Protein AF-A0AAW4BNS8-F1 (afdb_monomer)

Foldseek 3Di:
DCVVVVVVVVVVVVPPPPPPPPPPPDPVNVVVLLVQLVVCVVVVDQLVVSCVVSVHDSVVSVVSCVVVVVCVSPPPDPDDPVVVVVVVVCVVVVVVVD

Sequence (98 aa):
KYLIFEYWLSKQLRIRKTPEINSEHSADSTHNLEQECLVLLKQGLSISAISKRTGKSRTYVKSVAYAFGMEDLFDPTKLKSSVRERVIALAWRGFHRS

Secondary structure (DSSP, 8-state):
--HHHHHHHHHHTTS-----------HHHHHHHHHHHHHHHHTT--HHHHHHHH---HHHHHHHHHHTT-GGGG--PPPPHHHHHHHHHHHHTTTT--

Solvent-accessible surface area (backbone atoms only — not comparable to full-atom values): 6118 Å² total; per-residue (Å²): 146,52,69,69,58,54,54,54,51,61,62,55,68,74,66,70,67,72,74,80,76,81,74,84,65,55,72,68,61,55,54,53,52,52,54,50,50,50,55,44,49,75,72,68,53,50,54,70,57,48,19,69,72,73,73,46,53,50,66,55,54,48,49,52,34,52,77,70,71,49,53,77,82,66,56,83,72,80,78,52,66,72,58,53,52,52,51,51,55,41,48,76,73,43,72,78,77,113

Organism: Vibrio anguillarum (NCBI:txid55601)

Mean predicted aligned error: 13.18 Å

Radius of gyration: 22.2 Å; Cα contacts (8 Å, |Δi|>4): 36; chains: 1; bounding box: 56×23×50 Å

pLDDT: mean 84.25, std 14.92, range [48.19, 97.0]

Structure (mmCIF, N/CA/C/O backbone):
data_AF-A0AAW4BNS8-F1
#
_entry.id   AF-A0AAW4BNS8-F1
#
loop_
_atom_site.group_PDB
_atom_site.id
_atom_site.type_symbol
_atom_site.label_atom_id
_atom_site.label_alt_id
_atom_site.label_comp_id
_atom_site.label_asym_id
_atom_site.label_entity_id
_atom_site.label_seq_id
_atom_site.pdbx_PDB_ins_code
_atom_site.Cartn_x
_atom_site.Cartn_y
_atom_site.Cartn_z
_atom_site.occupancy
_atom_site.B_iso_or_equiv
_atom_site.auth_seq_id
_atom_site.auth_comp_id
_atom_site.auth_asym_id
_atom_site.auth_atom_id
_atom_site.pdbx_PDB_model_num
ATOM 1 N N . LYS A 1 1 ? 39.431 4.524 21.176 1.00 59.56 1 LYS A N 1
ATOM 2 C CA . LYS A 1 1 ? 39.197 5.619 20.197 1.00 59.56 1 LYS A CA 1
ATOM 3 C C . LYS A 1 1 ? 37.699 5.732 19.849 1.00 59.56 1 LYS A C 1
ATOM 5 O O . LYS A 1 1 ? 37.361 5.816 18.684 1.00 59.56 1 LYS A O 1
ATOM 10 N N . TYR A 1 2 ? 36.808 5.738 20.851 1.00 75.00 2 TYR A N 1
ATOM 11 C CA . TYR A 1 2 ? 35.346 5.863 20.662 1.00 75.00 2 TYR A CA 1
ATOM 12 C C . TYR A 1 2 ? 34.690 6.774 21.711 1.00 75.00 2 TYR A C 1
ATOM 14 O O . TYR A 1 2 ? 33.473 6.886 21.766 1.00 75.00 2 TYR A O 1
ATOM 22 N N . LEU A 1 3 ? 35.501 7.478 22.512 1.00 80.25 3 LEU A N 1
ATOM 23 C CA . LEU A 1 3 ? 35.041 8.270 23.655 1.00 80.25 3 LEU A CA 1
ATOM 24 C C . LEU A 1 3 ? 34.029 9.352 23.246 1.00 80.25 3 LEU A C 1
ATOM 26 O O . LEU A 1 3 ? 33.055 9.598 23.942 1.00 80.25 3 LEU A O 1
ATOM 30 N N . ILE A 1 4 ? 34.238 9.964 22.077 1.00 81.12 4 ILE A N 1
ATOM 31 C CA . ILE A 1 4 ? 33.355 11.001 21.531 1.00 81.12 4 ILE A CA 1
ATOM 32 C C . ILE A 1 4 ? 32.016 10.402 21.079 1.00 81.12 4 ILE A C 1
ATOM 34 O O . ILE A 1 4 ? 30.971 11.015 21.279 1.00 81.12 4 ILE A O 1
ATOM 38 N N . PHE A 1 5 ? 32.037 9.198 20.502 1.00 81.44 5 PHE A N 1
ATOM 39 C CA . PHE A 1 5 ? 30.832 8.523 20.025 1.00 81.44 5 PHE A CA 1
ATOM 40 C C . PHE A 1 5 ? 29.968 8.031 21.192 1.00 81.44 5 PHE A C 1
ATOM 42 O O . PHE A 1 5 ? 28.762 8.270 21.211 1.00 81.44 5 PHE A O 1
ATOM 49 N N . GLU A 1 6 ? 30.587 7.441 22.216 1.00 79.88 6 GLU A N 1
ATOM 50 C CA . GLU A 1 6 ? 29.879 7.047 23.438 1.00 79.88 6 GLU A CA 1
ATOM 51 C C . GLU A 1 6 ? 29.347 8.258 24.213 1.00 79.88 6 GLU A C 1
ATOM 53 O O . GLU A 1 6 ? 28.199 8.252 24.661 1.00 79.88 6 GLU A O 1
ATOM 58 N N . TYR A 1 7 ? 30.125 9.342 24.298 1.00 83.94 7 TYR A N 1
ATOM 59 C CA . TYR A 1 7 ? 29.661 10.602 24.881 1.00 83.94 7 TYR A CA 1
ATOM 60 C C . TYR A 1 7 ? 28.438 11.155 24.137 1.00 83.94 7 TYR A C 1
ATOM 62 O O . TYR A 1 7 ? 27.464 11.567 24.771 1.00 83.94 7 TYR A O 1
ATOM 70 N N . TRP A 1 8 ? 28.443 11.115 22.804 1.00 82.81 8 TRP A N 1
ATOM 71 C CA . TRP A 1 8 ? 27.305 11.545 21.993 1.00 82.81 8 TRP A CA 1
ATOM 72 C C . TRP A 1 8 ? 26.055 10.677 22.230 1.00 82.81 8 TRP A C 1
ATOM 74 O O . TRP A 1 8 ? 24.970 11.220 22.455 1.00 82.81 8 TRP A O 1
ATOM 84 N N . LEU A 1 9 ? 26.201 9.347 22.288 1.00 79.69 9 LEU A N 1
ATOM 85 C CA . LEU A 1 9 ? 25.099 8.425 22.606 1.00 79.69 9 LEU A CA 1
ATOM 86 C C . LEU A 1 9 ? 24.537 8.644 24.019 1.00 79.69 9 LEU A C 1
ATOM 88 O O . LEU A 1 9 ? 23.318 8.635 24.211 1.00 79.69 9 LEU A O 1
ATOM 92 N N . SER A 1 10 ? 25.398 8.910 25.003 1.00 81.12 10 SER A N 1
ATOM 93 C CA . SER A 1 10 ? 24.966 9.166 26.385 1.00 81.12 10 SER A CA 1
ATOM 94 C C . SER A 1 10 ? 24.070 10.407 26.519 1.00 81.12 10 SER A C 1
ATOM 96 O O . SER A 1 10 ? 23.184 10.443 27.376 1.00 81.12 10 SER A O 1
ATOM 98 N N . LYS A 1 11 ? 24.230 11.405 25.635 1.00 75.50 11 LYS A N 1
ATOM 99 C CA . LYS A 1 11 ? 23.354 12.588 25.590 1.00 75.50 11 LYS A CA 1
ATOM 100 C C . LYS A 1 11 ? 21.975 12.287 24.998 1.00 75.50 11 LYS A C 1
ATOM 102 O O . LYS A 1 11 ? 20.999 12.902 25.415 1.00 75.50 11 LYS A O 1
ATOM 107 N N . GLN A 1 12 ? 21.880 11.333 24.073 1.00 66.00 12 GLN A N 1
ATOM 108 C CA . GLN A 1 12 ? 20.619 10.921 23.439 1.00 66.00 12 GLN A CA 1
ATOM 109 C C . GLN A 1 12 ? 19.730 10.097 24.385 1.00 66.00 12 GLN A C 1
ATOM 111 O O . GLN A 1 12 ? 18.506 10.238 24.370 1.00 66.00 12 GLN A O 1
ATOM 116 N N . LEU A 1 13 ? 20.328 9.276 25.256 1.00 59.31 13 LEU A N 1
ATOM 117 C CA . LEU A 1 13 ? 19.599 8.414 26.200 1.00 59.31 13 LEU A CA 1
ATOM 118 C C . LEU A 1 13 ? 18.743 9.184 27.221 1.00 59.31 13 LEU A C 1
ATOM 120 O O . LEU A 1 13 ? 17.762 8.637 27.715 1.00 59.31 13 LEU A O 1
ATOM 124 N N . ARG A 1 14 ? 19.043 10.462 27.491 1.00 58.47 14 ARG A N 1
ATOM 125 C CA . ARG A 1 14 ? 18.242 11.307 28.399 1.00 58.47 14 ARG A CA 1
ATOM 126 C C . ARG A 1 14 ? 17.005 11.938 27.749 1.00 58.47 14 ARG A C 1
ATOM 128 O O . ARG A 1 14 ? 16.182 12.502 28.461 1.00 58.47 14 ARG A O 1
ATOM 135 N N . ILE A 1 15 ? 16.860 11.850 26.424 1.00 58.69 15 ILE A N 1
ATOM 136 C CA . ILE A 1 15 ? 15.770 12.509 25.679 1.00 58.69 15 ILE A CA 1
ATOM 137 C C . ILE A 1 15 ? 14.552 11.585 25.519 1.00 58.69 15 ILE A C 1
ATOM 139 O O . ILE A 1 15 ? 13.461 12.043 25.190 1.00 58.69 15 ILE A O 1
ATOM 143 N N . ARG A 1 16 ? 14.672 10.291 25.843 1.00 54.62 16 ARG A N 1
ATOM 144 C CA . ARG A 1 16 ? 13.521 9.380 25.877 1.00 54.62 16 ARG A CA 1
ATOM 145 C C . ARG A 1 16 ? 12.726 9.546 27.174 1.00 54.62 16 ARG A C 1
ATOM 147 O O . ARG A 1 16 ? 12.588 8.603 27.944 1.00 54.62 16 ARG A O 1
ATOM 154 N N . LYS A 1 17 ? 12.128 10.722 27.385 1.00 58.91 17 LYS A N 1
ATOM 155 C CA . LYS A 1 17 ? 10.772 10.706 27.937 1.00 58.91 17 LYS A CA 1
ATOM 156 C C . LYS A 1 17 ? 9.930 10.084 26.833 1.00 58.91 17 LYS A C 1
ATOM 158 O O . LYS A 1 17 ? 9.708 10.712 25.800 1.00 58.91 17 LYS A O 1
ATOM 163 N N . THR A 1 18 ? 9.562 8.817 26.995 1.00 60.19 18 THR A N 1
ATOM 164 C CA . THR A 1 18 ? 8.434 8.261 26.251 1.00 60.19 18 THR A CA 1
ATOM 165 C C . THR A 1 18 ? 7.305 9.275 26.379 1.00 60.19 18 THR A C 1
ATOM 167 O O . THR A 1 18 ? 6.980 9.628 27.515 1.00 60.19 18 THR A O 1
ATOM 170 N N . PRO A 1 19 ? 6.758 9.814 25.275 1.00 58.25 19 PRO A N 1
ATOM 171 C CA . PRO A 1 19 ? 5.507 10.532 25.396 1.00 58.25 19 PRO A CA 1
ATOM 172 C C . PRO A 1 19 ? 4.549 9.555 26.068 1.00 58.25 19 PRO A C 1
ATOM 174 O O . PRO A 1 19 ? 4.423 8.413 25.621 1.00 58.25 19 PRO A O 1
ATOM 177 N N . GLU A 1 20 ? 3.969 9.964 27.192 1.00 56.72 20 GLU A N 1
ATOM 178 C CA . GLU A 1 20 ? 2.817 9.273 27.744 1.00 56.72 20 GLU A CA 1
ATOM 179 C C . GLU A 1 20 ? 1.782 9.292 26.625 1.00 56.72 20 GLU A C 1
ATOM 181 O O . GLU A 1 20 ? 1.221 10.330 26.270 1.00 56.72 20 GLU A O 1
ATOM 186 N N . ILE A 1 21 ? 1.640 8.151 25.953 1.00 56.53 21 ILE A N 1
ATOM 187 C CA . ILE A 1 21 ? 0.539 7.931 25.039 1.00 56.53 21 ILE A CA 1
ATOM 188 C C . ILE A 1 21 ? -0.652 7.859 25.978 1.00 56.53 21 ILE A C 1
ATOM 190 O O . ILE A 1 21 ? -0.920 6.808 26.557 1.00 56.53 21 ILE A O 1
ATOM 194 N N . ASN A 1 22 ? -1.317 8.995 26.177 1.00 52.94 22 ASN A N 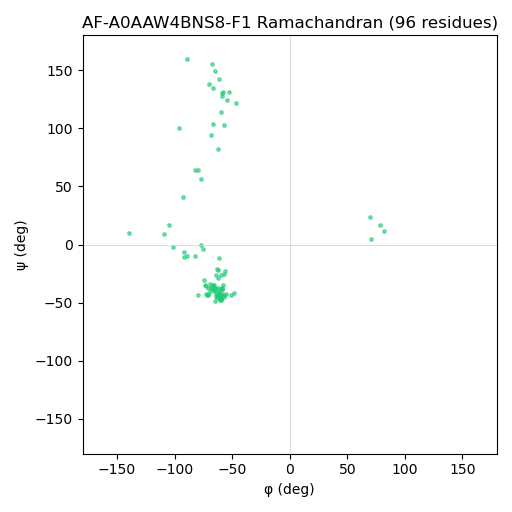1
ATOM 195 C CA . ASN A 1 22 ? -2.644 9.043 26.764 1.00 52.94 22 ASN A CA 1
ATOM 196 C C . ASN A 1 22 ? -3.559 8.271 25.813 1.00 52.94 22 ASN A C 1
ATOM 198 O O . ASN A 1 22 ? -4.193 8.832 24.924 1.00 52.94 22 ASN A O 1
ATOM 202 N N . SER A 1 23 ? -3.552 6.948 25.943 1.00 51.62 23 SER A N 1
ATOM 203 C CA . SER A 1 23 ? -4.476 6.053 25.270 1.00 51.62 23 SER A CA 1
ATOM 204 C C . SER A 1 23 ? -5.762 6.031 26.082 1.00 51.62 23 SER A C 1
ATOM 206 O O . SER A 1 23 ? -6.175 4.995 26.595 1.00 51.62 23 SER A O 1
ATOM 208 N N . GLU A 1 24 ? -6.424 7.181 26.155 1.00 48.19 24 GLU A N 1
ATOM 209 C CA . GLU A 1 24 ? -7.867 7.237 26.373 1.00 48.19 24 GLU A CA 1
ATOM 210 C C . GLU A 1 24 ? -8.563 6.892 25.048 1.00 48.19 24 GLU A C 1
ATOM 212 O O . GLU A 1 24 ? -9.318 7.671 24.477 1.00 48.19 24 GLU A O 1
ATOM 217 N N . HIS A 1 25 ? -8.253 5.724 24.489 1.00 52.19 25 HIS A N 1
ATOM 218 C CA . HIS A 1 25 ? -9.044 5.168 23.406 1.00 52.19 25 HIS A CA 1
ATOM 219 C C . HIS A 1 25 ? -10.030 4.197 24.035 1.00 52.19 25 HIS A C 1
ATOM 221 O O . HIS A 1 25 ? -9.683 3.067 24.376 1.00 52.19 25 HIS A O 1
ATOM 227 N N . SER A 1 26 ? -11.272 4.656 24.198 1.00 52.97 26 SER A N 1
ATOM 228 C CA . SER A 1 26 ? -12.396 3.749 24.386 1.00 52.97 26 SER A CA 1
ATOM 229 C C . SER A 1 26 ? -12.375 2.736 23.237 1.00 52.97 26 SER A C 1
ATOM 231 O O . SER A 1 26 ? -12.224 3.120 22.072 1.00 52.97 26 SER A O 1
ATOM 233 N N . ALA A 1 27 ? -12.492 1.446 23.554 1.00 57.53 27 ALA A N 1
ATOM 234 C CA . ALA A 1 27 ? -12.497 0.368 22.560 1.00 57.53 27 ALA A CA 1
ATOM 235 C C . ALA A 1 27 ? -13.596 0.555 21.488 1.00 57.53 27 ALA A C 1
ATOM 237 O O . ALA A 1 27 ? -13.451 0.103 20.353 1.00 57.53 27 ALA A O 1
ATOM 238 N N . ASP A 1 28 ? -14.650 1.312 21.809 1.00 59.03 28 ASP A N 1
ATOM 239 C CA . ASP A 1 28 ? -15.695 1.699 20.858 1.00 59.03 28 ASP A CA 1
ATOM 240 C C . ASP A 1 28 ? -15.187 2.642 19.757 1.00 59.03 28 ASP A C 1
ATOM 242 O O . ASP A 1 28 ? -15.620 2.559 18.606 1.00 59.03 28 ASP A O 1
ATOM 246 N N . SER A 1 29 ? -14.240 3.535 20.068 1.00 66.31 29 SER A N 1
ATOM 247 C CA . SER A 1 29 ? -13.697 4.478 19.080 1.00 66.31 29 SER A CA 1
ATOM 248 C C . SER A 1 29 ? -12.850 3.784 18.011 1.00 66.31 29 SER A C 1
ATOM 250 O O . SER A 1 29 ? -12.879 4.183 16.847 1.00 66.31 29 SER A O 1
ATOM 252 N N . THR A 1 30 ? -12.126 2.721 18.373 1.00 73.12 30 THR A N 1
ATOM 253 C CA . THR A 1 30 ? -11.287 1.973 17.427 1.00 73.12 30 THR A CA 1
ATOM 254 C C . THR A 1 30 ? -12.126 1.140 16.471 1.00 73.12 30 THR A C 1
ATOM 256 O O . THR A 1 30 ? -11.876 1.186 15.269 1.00 73.12 30 THR A O 1
ATOM 259 N N . HIS A 1 31 ? -13.169 0.471 16.971 1.00 76.69 31 HIS A N 1
ATOM 260 C CA . HIS A 1 31 ? -14.075 -0.314 16.132 1.00 76.69 31 HIS A CA 1
ATOM 261 C C . HIS A 1 31 ? -14.779 0.564 15.083 1.00 76.69 31 HIS A C 1
ATOM 263 O O . HIS A 1 31 ? -14.841 0.215 13.905 1.00 76.69 31 HIS A O 1
ATOM 269 N N . ASN A 1 32 ? -15.235 1.758 15.477 1.00 86.75 32 ASN A N 1
ATOM 270 C CA . ASN A 1 32 ? -15.865 2.699 14.547 1.00 86.75 32 ASN A CA 1
ATOM 271 C C . ASN A 1 32 ? -14.916 3.158 13.424 1.00 86.75 32 ASN A C 1
ATOM 273 O O . ASN A 1 32 ? -15.339 3.281 12.274 1.00 86.75 32 ASN A O 1
ATOM 277 N N . LEU A 1 33 ? -13.632 3.364 13.731 1.00 90.69 33 LEU A N 1
ATOM 278 C CA . LEU A 1 33 ? -12.632 3.777 12.740 1.00 90.69 33 LEU A CA 1
ATOM 279 C C . LEU A 1 33 ? -12.254 2.652 11.771 1.00 90.69 33 LEU A C 1
ATOM 281 O O . LEU A 1 33 ? -12.022 2.915 10.588 1.00 90.69 33 LEU A O 1
ATOM 285 N N . GLU A 1 34 ? -12.202 1.406 12.241 1.00 93.75 34 GLU A N 1
ATOM 286 C CA . GLU A 1 34 ? -12.002 0.242 11.372 1.00 93.75 34 GLU A CA 1
ATOM 287 C C . GLU A 1 34 ? -13.180 0.079 10.413 1.00 93.75 34 GLU A C 1
ATOM 289 O O . GLU A 1 34 ? -12.975 -0.046 9.203 1.00 93.75 34 GLU A O 1
ATOM 294 N N . GLN A 1 35 ? -14.408 0.196 10.927 1.00 94.56 35 GLN A N 1
ATOM 295 C CA . GLN A 1 35 ? -15.628 0.165 10.122 1.00 94.56 35 GLN A CA 1
ATOM 296 C C . GLN A 1 35 ? -15.617 1.256 9.041 1.00 94.56 35 GLN A C 1
ATOM 298 O O . GLN A 1 35 ? -15.921 0.984 7.876 1.00 94.56 35 GLN A O 1
ATOM 303 N N . GLU A 1 36 ? -15.229 2.483 9.402 1.00 95.38 36 GLU A N 1
ATOM 304 C CA . GLU A 1 36 ? -15.099 3.592 8.455 1.00 95.38 36 GLU A CA 1
ATOM 305 C C . GLU A 1 36 ? -14.056 3.278 7.373 1.00 95.38 36 GLU A C 1
ATOM 307 O O . GLU A 1 36 ? -14.336 3.427 6.180 1.00 95.38 36 GLU A O 1
ATOM 312 N N . CYS A 1 37 ? -12.878 2.776 7.762 1.00 96.06 37 CYS A N 1
ATOM 313 C CA . CYS A 1 37 ? -11.845 2.363 6.812 1.00 96.06 37 CYS A CA 1
ATOM 314 C C . CYS A 1 37 ? -12.374 1.306 5.833 1.00 96.06 37 CYS A C 1
ATOM 316 O O . CYS A 1 37 ? -12.140 1.426 4.630 1.00 96.06 37 CYS A O 1
ATOM 318 N N . LEU A 1 38 ? -13.125 0.313 6.315 1.00 95.69 38 LEU A N 1
ATOM 319 C CA . LEU A 1 38 ? -13.704 -0.741 5.479 1.00 95.69 38 LEU A CA 1
ATOM 320 C C . LEU A 1 38 ? -14.728 -0.213 4.481 1.00 95.69 38 LEU A C 1
ATOM 322 O O . LEU A 1 38 ? -14.722 -0.628 3.321 1.00 95.69 38 LEU A O 1
ATOM 326 N N . VAL A 1 39 ? -15.599 0.705 4.902 1.00 96.81 39 VAL A N 1
ATOM 327 C CA . VAL A 1 39 ? -16.572 1.334 3.997 1.00 96.81 39 VAL A CA 1
ATOM 328 C C . VAL A 1 39 ? -15.843 2.078 2.879 1.00 96.81 39 VAL A C 1
ATOM 330 O O . VAL A 1 39 ? -16.185 1.914 1.707 1.00 96.81 39 VAL A O 1
ATOM 333 N N . LEU A 1 40 ? -14.801 2.840 3.214 1.00 96.56 40 LEU A N 1
ATOM 334 C CA . LEU A 1 40 ? -14.021 3.592 2.230 1.00 96.56 40 LEU A CA 1
ATOM 335 C C . LEU A 1 40 ? -13.211 2.673 1.296 1.00 96.56 40 LEU A C 1
ATOM 337 O O . LEU A 1 40 ? -13.123 2.946 0.098 1.00 96.56 40 LEU A O 1
ATOM 341 N N . LEU A 1 41 ? -12.665 1.566 1.811 1.00 95.44 41 LEU A N 1
ATOM 342 C CA . LEU A 1 41 ? -11.985 0.545 1.003 1.00 95.44 41 LEU A CA 1
ATOM 343 C C . LEU A 1 41 ? -12.945 -0.096 -0.006 1.00 95.44 41 LEU A C 1
ATOM 345 O O . LEU A 1 41 ? -12.612 -0.206 -1.184 1.00 95.44 41 LEU A O 1
ATOM 349 N N . LYS A 1 42 ? -14.163 -0.447 0.423 1.00 95.12 42 LYS A N 1
ATOM 350 C CA . LYS A 1 42 ? -15.208 -1.002 -0.457 1.00 95.12 42 LYS A CA 1
ATOM 351 C C . LYS A 1 42 ? -15.677 -0.014 -1.529 1.00 95.12 42 LYS A C 1
ATOM 353 O O . LYS A 1 42 ? -16.101 -0.438 -2.597 1.00 95.12 42 LYS A O 1
ATOM 358 N N . GLN A 1 43 ? -15.563 1.291 -1.277 1.00 95.44 43 GLN A N 1
ATOM 359 C CA . GLN A 1 43 ? -15.807 2.340 -2.275 1.00 95.44 43 GLN A CA 1
ATOM 360 C C . GLN A 1 43 ? -14.664 2.484 -3.301 1.00 95.44 43 GLN A C 1
ATOM 362 O O . GLN A 1 43 ? -14.771 3.297 -4.217 1.00 95.44 43 GLN A O 1
ATOM 367 N N . GLY A 1 44 ? -13.566 1.731 -3.162 1.00 93.38 44 GLY A N 1
ATOM 368 C CA . GLY A 1 44 ? -12.418 1.785 -4.070 1.00 93.38 44 GLY A CA 1
ATOM 369 C C . GLY A 1 44 ? -11.487 2.978 -3.833 1.00 93.38 44 GLY A C 1
ATOM 370 O O . GLY A 1 44 ? -10.676 3.316 -4.698 1.00 93.38 44 GLY A O 1
ATOM 371 N N . LEU A 1 45 ? -11.581 3.644 -2.676 1.00 95.25 45 LEU A N 1
ATOM 372 C CA . LEU A 1 45 ? -10.666 4.732 -2.334 1.00 95.25 45 LEU A CA 1
ATOM 373 C C . LEU A 1 45 ? -9.258 4.190 -2.065 1.00 95.25 45 LEU A C 1
ATOM 375 O O . LEU A 1 45 ? -9.062 3.192 -1.378 1.00 95.25 45 LEU A O 1
ATOM 379 N N . SER A 1 46 ? -8.245 4.903 -2.563 1.00 94.19 46 SER A N 1
ATOM 380 C CA . SER A 1 46 ? -6.849 4.542 -2.296 1.00 94.19 46 SER A CA 1
ATOM 381 C C . SER A 1 46 ? -6.496 4.683 -0.810 1.00 94.19 46 SER A C 1
ATOM 383 O O . SER A 1 46 ? -6.962 5.612 -0.145 1.00 94.19 46 SER A O 1
ATOM 385 N N . ILE A 1 47 ? -5.563 3.860 -0.316 1.00 95.06 47 ILE A N 1
ATOM 386 C CA . ILE A 1 47 ? -5.023 3.955 1.056 1.00 95.06 47 ILE A CA 1
ATOM 387 C C . ILE A 1 47 ? -4.616 5.392 1.419 1.00 95.06 47 ILE A C 1
ATOM 389 O O . ILE A 1 47 ? -4.866 5.857 2.528 1.00 95.06 47 ILE A O 1
ATOM 393 N N . SER A 1 48 ? -3.984 6.113 0.490 1.00 95.31 48 SER A N 1
ATOM 394 C CA . SER A 1 48 ? -3.541 7.491 0.724 1.00 95.31 48 SER A CA 1
ATOM 395 C C . SER A 1 48 ? -4.706 8.461 0.920 1.00 95.31 48 SER A C 1
ATOM 397 O O . SER A 1 48 ? -4.588 9.383 1.724 1.00 95.31 48 SER A O 1
ATOM 399 N N . ALA A 1 49 ? -5.814 8.276 0.198 1.00 97.00 49 ALA A N 1
ATOM 400 C CA . ALA A 1 49 ? -7.015 9.089 0.365 1.00 97.00 49 ALA A CA 1
ATOM 401 C C . ALA A 1 49 ? -7.708 8.775 1.696 1.00 97.00 49 ALA A C 1
ATOM 403 O O . ALA A 1 49 ? -8.060 9.694 2.431 1.00 97.00 49 ALA A O 1
ATOM 404 N N . ILE A 1 50 ? -7.820 7.488 2.036 1.00 97.00 50 ILE A N 1
ATOM 405 C CA . ILE A 1 50 ? -8.401 7.036 3.305 1.00 97.00 50 ILE A CA 1
ATOM 406 C C . ILE A 1 50 ? -7.587 7.578 4.479 1.00 97.00 50 ILE A C 1
ATO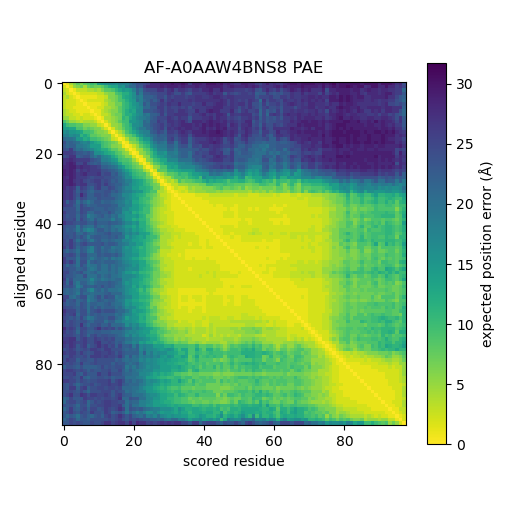M 408 O O . ILE A 1 50 ? -8.151 8.206 5.360 1.00 97.00 50 ILE A O 1
ATOM 412 N N . SER A 1 51 ? -6.259 7.449 4.439 1.00 96.25 51 SER A N 1
ATOM 413 C CA . SER A 1 51 ? -5.348 7.979 5.462 1.00 96.25 51 SER A CA 1
ATOM 414 C C . SER A 1 51 ? -5.534 9.483 5.702 1.00 96.25 51 SER A C 1
ATOM 416 O O . SER A 1 51 ? -5.585 9.924 6.847 1.00 96.25 51 SER A O 1
ATOM 418 N N . LYS A 1 52 ? -5.697 10.277 4.633 1.00 96.50 52 LYS A N 1
ATOM 419 C CA . LYS A 1 52 ? -5.983 11.717 4.756 1.00 96.50 52 LYS A CA 1
ATOM 420 C C . LYS A 1 52 ? -7.351 11.994 5.381 1.00 96.50 52 LYS A C 1
ATOM 422 O O . LYS A 1 52 ? -7.491 12.987 6.082 1.00 96.50 52 LYS A O 1
ATOM 427 N N . ARG A 1 53 ? -8.346 11.148 5.102 1.00 94.81 53 ARG A N 1
ATOM 428 C CA . ARG A 1 53 ? -9.728 11.323 5.562 1.00 94.81 53 ARG A CA 1
ATOM 429 C C . ARG A 1 53 ? -9.924 10.884 7.013 1.00 94.81 53 ARG A C 1
ATOM 431 O O . ARG A 1 53 ? -10.564 11.603 7.764 1.00 94.81 53 ARG A O 1
ATOM 438 N N . THR A 1 54 ? -9.349 9.749 7.404 1.00 92.06 54 THR A N 1
ATOM 439 C CA . THR A 1 54 ? -9.497 9.166 8.749 1.00 92.06 54 THR A CA 1
ATOM 440 C C . THR A 1 54 ? -8.437 9.657 9.738 1.00 92.06 54 THR A C 1
ATOM 442 O O . THR A 1 54 ? -8.501 9.348 10.925 1.00 92.06 54 THR A O 1
ATOM 445 N N . GLY A 1 55 ? -7.409 10.372 9.264 1.00 93.25 55 GLY A N 1
ATOM 446 C CA . GLY A 1 55 ? -6.281 10.825 10.085 1.00 93.25 55 GLY A CA 1
ATOM 447 C C . GLY A 1 55 ? -5.344 9.696 10.533 1.00 93.25 55 GLY A C 1
ATOM 448 O O . GLY A 1 55 ? -4.404 9.935 11.292 1.00 93.25 55 GLY A O 1
ATOM 449 N N . LYS A 1 56 ? -5.571 8.460 10.075 1.00 94.81 56 LYS A N 1
ATOM 450 C CA . LYS A 1 56 ? -4.728 7.302 10.390 1.00 94.81 56 LYS A CA 1
ATOM 451 C C . LYS A 1 56 ? -3.597 7.144 9.385 1.00 94.81 56 LYS A C 1
ATOM 453 O O . LYS A 1 56 ? -3.643 7.644 8.262 1.00 94.81 56 LYS A O 1
ATOM 458 N N . SER A 1 57 ? -2.553 6.422 9.783 1.00 96.12 57 SER A N 1
ATOM 459 C CA . SER A 1 57 ? -1.429 6.135 8.897 1.00 96.12 57 SER A CA 1
ATOM 460 C C . SER A 1 57 ? -1.848 5.216 7.744 1.00 96.12 57 SER A C 1
ATOM 462 O O . SER A 1 57 ? -2.778 4.416 7.842 1.00 96.12 57 SER A O 1
ATOM 464 N N . ARG A 1 58 ? -1.106 5.281 6.636 1.00 95.69 58 ARG A N 1
ATOM 465 C CA . ARG A 1 58 ? -1.301 4.372 5.495 1.00 95.69 58 ARG A CA 1
ATOM 466 C C . ARG A 1 58 ? -1.130 2.905 5.893 1.00 95.69 58 ARG A C 1
ATOM 468 O O . ARG A 1 58 ? -1.851 2.050 5.395 1.00 95.69 58 ARG A O 1
ATOM 475 N N . THR A 1 59 ? -0.181 2.622 6.785 1.00 96.31 59 THR A N 1
ATOM 476 C CA . THR A 1 59 ? 0.078 1.268 7.285 1.00 96.31 59 THR A CA 1
ATOM 477 C C . THR A 1 59 ? -1.072 0.742 8.135 1.00 96.31 59 THR A C 1
ATOM 479 O O . THR A 1 59 ? -1.391 -0.432 8.006 1.00 96.31 59 THR A O 1
ATOM 482 N N . TYR A 1 60 ? -1.740 1.601 8.913 1.00 96.50 60 TYR A N 1
ATOM 483 C CA . TYR A 1 60 ? -2.945 1.231 9.657 1.00 96.50 60 TYR A CA 1
ATOM 484 C C . TYR A 1 60 ? -4.103 0.862 8.721 1.00 96.50 60 TYR A C 1
ATOM 486 O O . TYR A 1 60 ? -4.702 -0.197 8.849 1.00 96.50 60 TYR A O 1
ATOM 494 N N . VAL A 1 61 ? -4.388 1.690 7.711 1.00 96.00 61 VAL A N 1
ATOM 495 C CA . VAL A 1 61 ? -5.440 1.369 6.727 1.00 96.00 61 VAL A CA 1
ATOM 496 C C . VAL A 1 61 ? -5.132 0.047 6.016 1.00 96.00 61 VAL A C 1
ATOM 498 O O . VAL A 1 61 ? -6.024 -0.771 5.800 1.00 96.00 61 VAL A O 1
ATOM 501 N N . LYS A 1 62 ? -3.854 -0.190 5.695 1.00 95.19 62 LYS A N 1
ATOM 502 C CA . LYS A 1 62 ? -3.404 -1.450 5.102 1.00 95.19 62 LYS A CA 1
ATOM 503 C C . LYS A 1 62 ? -3.618 -2.637 6.049 1.00 95.19 62 LYS A C 1
ATOM 505 O O . LYS A 1 62 ? -4.091 -3.671 5.596 1.00 95.19 62 LYS A O 1
ATOM 510 N N . SER A 1 63 ? -3.304 -2.503 7.340 1.00 95.75 63 SER A N 1
ATOM 511 C CA . SER A 1 63 ? -3.519 -3.584 8.312 1.00 95.75 63 SER A CA 1
ATOM 512 C C . SER A 1 63 ? -4.997 -3.912 8.499 1.00 95.75 63 SER A C 1
ATOM 514 O O . SER A 1 63 ? -5.329 -5.088 8.591 1.00 95.75 63 SER A O 1
ATOM 516 N N . VAL A 1 64 ? -5.884 -2.908 8.481 1.00 95.62 64 VAL A N 1
ATOM 517 C CA . VAL A 1 64 ? -7.340 -3.138 8.506 1.00 95.62 64 VAL A CA 1
ATOM 518 C C . VAL A 1 64 ? -7.773 -3.936 7.278 1.00 95.62 64 VAL A C 1
ATOM 520 O O . VAL A 1 64 ? -8.478 -4.926 7.403 1.00 95.62 64 VAL A O 1
ATOM 523 N N . ALA A 1 65 ? -7.308 -3.571 6.085 1.00 95.00 65 ALA A N 1
ATOM 524 C CA . ALA A 1 65 ? -7.651 -4.317 4.879 1.00 95.00 65 ALA A CA 1
ATOM 525 C C . ALA A 1 65 ? -7.189 -5.790 4.935 1.00 95.00 65 ALA A C 1
ATOM 527 O O . ALA A 1 65 ? -7.972 -6.678 4.608 1.00 95.00 65 ALA A O 1
ATOM 528 N N . TYR A 1 66 ? -5.969 -6.061 5.418 1.00 94.88 66 TYR A N 1
ATOM 529 C CA . TYR A 1 66 ? -5.492 -7.433 5.650 1.00 94.88 66 TYR A CA 1
ATOM 530 C C . TYR A 1 66 ? -6.366 -8.193 6.655 1.00 94.88 66 TYR A C 1
ATOM 532 O O . TYR A 1 66 ? -6.771 -9.319 6.387 1.00 94.88 66 TYR A O 1
ATOM 540 N N . ALA A 1 67 ? -6.707 -7.572 7.789 1.00 93.81 67 ALA A N 1
ATOM 541 C CA . ALA A 1 67 ? -7.511 -8.209 8.834 1.00 93.81 67 ALA A CA 1
ATOM 542 C C . ALA A 1 67 ? -8.903 -8.653 8.344 1.00 93.81 67 ALA A C 1
ATOM 544 O O . ALA A 1 67 ? -9.467 -9.605 8.876 1.00 93.81 67 ALA A O 1
ATOM 545 N N . PHE A 1 68 ? -9.437 -7.992 7.314 1.00 93.81 68 PHE A N 1
ATOM 546 C CA . PHE A 1 68 ? -10.736 -8.298 6.710 1.00 93.81 68 PHE A CA 1
ATOM 547 C C . PHE A 1 68 ? -10.630 -9.027 5.356 1.00 93.81 68 PHE A C 1
ATOM 549 O O . PHE A 1 68 ? -11.606 -9.061 4.606 1.00 93.81 68 PHE A O 1
ATOM 556 N N . GLY A 1 69 ? -9.469 -9.607 5.030 1.00 92.44 69 GLY A N 1
ATOM 557 C CA . GLY A 1 69 ? -9.282 -10.441 3.834 1.00 92.44 69 GLY A CA 1
ATOM 558 C C . GLY A 1 69 ? -9.323 -9.675 2.509 1.00 92.44 69 GLY A C 1
ATOM 559 O O . GLY A 1 69 ? -9.632 -10.245 1.470 1.00 92.44 69 GLY A O 1
ATOM 560 N N . MET A 1 70 ? -9.036 -8.373 2.528 1.00 92.06 70 MET A N 1
ATOM 561 C CA . MET A 1 70 ? -9.028 -7.499 1.350 1.00 92.06 70 MET A CA 1
ATOM 562 C C . MET A 1 70 ? -7.627 -7.400 0.717 1.00 92.06 70 MET A C 1
ATOM 564 O O . MET A 1 70 ? -7.172 -6.321 0.340 1.00 92.06 70 MET A O 1
ATOM 568 N N . GLU A 1 71 ? -6.918 -8.523 0.647 1.00 88.06 71 GLU A N 1
ATOM 569 C CA . GLU A 1 71 ? -5.511 -8.621 0.229 1.00 88.06 71 GLU A CA 1
ATOM 570 C C . GLU A 1 71 ? -5.309 -8.301 -1.251 1.00 88.06 71 GLU A C 1
ATOM 572 O O . GLU A 1 71 ? -4.389 -7.554 -1.599 1.00 88.06 71 GLU A O 1
ATOM 577 N N . ASP A 1 72 ? -6.243 -8.762 -2.083 1.00 86.25 72 ASP A N 1
ATOM 578 C CA . ASP A 1 72 ? -6.249 -8.605 -3.541 1.00 86.25 72 ASP A CA 1
ATOM 579 C C . ASP A 1 72 ? -6.189 -7.131 -3.988 1.00 86.25 72 ASP A C 1
ATOM 581 O O . ASP A 1 72 ? -5.687 -6.805 -5.064 1.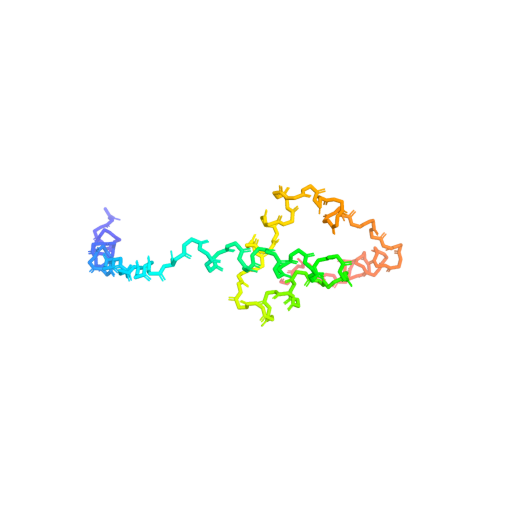00 86.25 72 ASP A O 1
ATOM 585 N N . LEU A 1 73 ? -6.654 -6.192 -3.149 1.00 84.44 73 LEU A N 1
ATOM 586 C CA . LEU A 1 73 ? -6.561 -4.746 -3.412 1.00 84.44 73 LEU A CA 1
ATOM 587 C C . LEU A 1 73 ? -5.119 -4.240 -3.499 1.00 84.44 73 LEU A C 1
ATOM 589 O O . LEU A 1 73 ? -4.875 -3.158 -4.044 1.00 84.44 73 LEU A O 1
ATOM 593 N N . PHE A 1 74 ? -4.172 -4.980 -2.928 1.00 83.44 74 PHE A N 1
ATOM 594 C CA . PHE A 1 74 ? -2.761 -4.606 -2.879 1.00 83.44 74 PHE A CA 1
ATOM 595 C C . PHE A 1 74 ? -1.891 -5.469 -3.772 1.00 83.44 74 PHE A C 1
ATOM 597 O O . PHE A 1 74 ? -0.663 -5.342 -3.702 1.00 83.44 74 PHE A O 1
ATOM 604 N N . ASP A 1 75 ? -2.503 -6.299 -4.613 1.00 84.00 75 ASP A N 1
ATOM 605 C CA . ASP A 1 75 ? -1.748 -7.097 -5.550 1.00 84.00 75 ASP A CA 1
ATOM 606 C C . ASP A 1 75 ? -0.917 -6.188 -6.458 1.00 84.00 75 ASP A C 1
ATOM 608 O O . ASP A 1 75 ? -1.419 -5.202 -7.020 1.00 84.00 75 ASP A O 1
ATOM 612 N N . PRO A 1 76 ? 0.388 -6.483 -6.597 1.00 79.25 76 PRO A N 1
ATOM 613 C CA . PRO A 1 76 ? 1.257 -5.691 -7.438 1.00 79.25 76 PRO A CA 1
ATOM 614 C C . PRO A 1 76 ? 0.721 -5.735 -8.866 1.00 79.25 76 PRO A C 1
ATOM 616 O O . PRO A 1 76 ? 0.718 -6.769 -9.537 1.00 79.25 76 PRO A O 1
ATOM 619 N N . THR A 1 77 ? 0.269 -4.584 -9.354 1.00 81.44 77 THR A N 1
ATOM 620 C CA . THR A 1 77 ? -0.243 -4.481 -10.713 1.00 81.44 77 THR A CA 1
ATOM 621 C C . THR A 1 77 ? 0.906 -4.713 -11.683 1.00 81.44 77 THR A C 1
ATOM 623 O O . THR A 1 77 ? 1.985 -4.126 -11.544 1.00 81.44 77 THR A O 1
ATOM 626 N N . LYS A 1 78 ? 0.682 -5.536 -12.712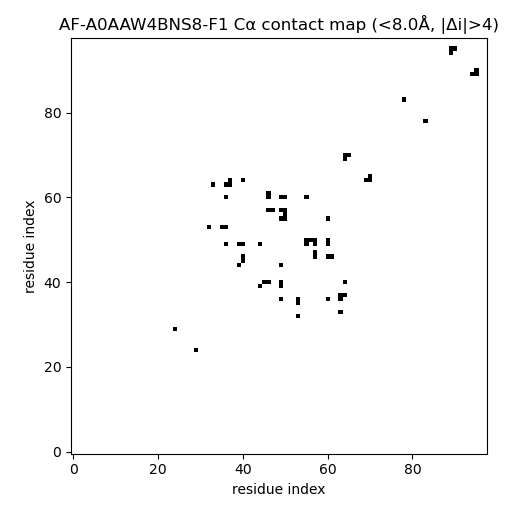 1.00 85.81 78 LYS A N 1
ATOM 62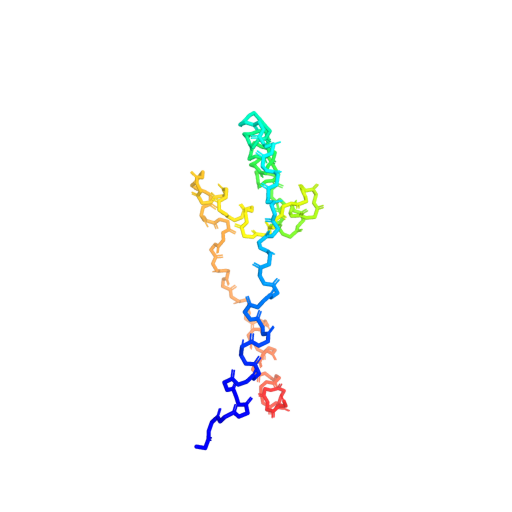7 C CA . LYS A 1 78 ? 1.659 -5.662 -13.795 1.00 85.81 78 LYS A CA 1
ATOM 628 C C . LYS A 1 78 ? 1.867 -4.288 -14.431 1.00 85.81 78 LYS A C 1
ATOM 630 O O . LYS A 1 78 ? 0.914 -3.613 -14.823 1.00 85.81 78 LYS A O 1
ATOM 635 N N . LEU A 1 79 ? 3.128 -3.877 -14.536 1.00 87.94 79 LEU A N 1
ATOM 636 C CA . LEU A 1 79 ? 3.505 -2.650 -15.230 1.00 87.94 79 LEU A CA 1
ATOM 637 C C . LEU A 1 79 ? 3.024 -2.710 -16.683 1.00 87.94 79 LEU A C 1
ATOM 639 O O . LEU A 1 79 ? 3.279 -3.683 -17.392 1.00 87.94 79 LEU A O 1
ATOM 643 N N . LYS A 1 80 ? 2.368 -1.638 -17.140 1.00 92.88 80 LYS A N 1
ATOM 644 C CA . LYS A 1 80 ? 2.033 -1.472 -18.560 1.00 92.88 80 LYS A CA 1
ATOM 645 C C . LYS A 1 80 ? 3.324 -1.432 -19.386 1.00 92.88 80 LYS A C 1
ATOM 647 O O . LYS A 1 80 ? 4.308 -0.825 -18.953 1.00 92.88 80 LYS A O 1
ATOM 652 N N . SER A 1 81 ? 3.306 -2.026 -20.581 1.00 93.25 81 SER A N 1
ATOM 653 C CA . SER A 1 81 ? 4.453 -2.047 -21.508 1.00 93.25 81 SER A CA 1
ATOM 654 C C . SER A 1 81 ? 5.028 -0.649 -21.749 1.00 93.25 81 SER A C 1
ATOM 656 O O . SER A 1 81 ? 6.231 -0.452 -21.616 1.00 93.25 81 SER A O 1
ATOM 658 N N . SER A 1 82 ? 4.161 0.347 -21.941 1.00 94.81 82 SER A N 1
ATOM 659 C CA . SER A 1 82 ? 4.551 1.750 -22.128 1.00 94.81 82 SER A CA 1
ATOM 660 C C . SER A 1 82 ? 5.340 2.340 -20.954 1.00 94.81 82 SER A C 1
ATOM 662 O O . SER A 1 82 ? 6.289 3.100 -21.145 1.00 94.81 82 SER A O 1
ATOM 664 N N . VAL A 1 83 ? 4.984 1.983 -19.715 1.00 93.88 83 VAL A N 1
ATOM 665 C CA . VAL A 1 83 ? 5.717 2.440 -18.525 1.00 93.88 83 VAL A CA 1
ATOM 666 C C . VAL A 1 83 ? 7.083 1.767 -18.471 1.00 93.88 83 VAL A C 1
ATOM 668 O O . VAL A 1 83 ? 8.078 2.437 -18.197 1.00 93.88 83 VAL A O 1
ATOM 671 N N . ARG A 1 84 ? 7.145 0.466 -18.777 1.00 95.06 84 ARG A N 1
ATOM 672 C CA . ARG A 1 84 ? 8.399 -0.293 -18.826 1.00 95.06 84 ARG A CA 1
ATOM 673 C C . ARG A 1 84 ? 9.366 0.287 -19.859 1.00 95.06 84 ARG A C 1
ATOM 675 O O . ARG A 1 84 ? 10.523 0.525 -19.526 1.00 95.06 84 ARG A O 1
ATOM 682 N N . GLU A 1 85 ? 8.898 0.561 -21.072 1.00 96.81 85 GLU A N 1
ATOM 683 C CA . GLU A 1 85 ? 9.703 1.176 -22.137 1.00 96.81 85 GLU A CA 1
ATOM 684 C C . GLU A 1 85 ? 10.251 2.542 -21.717 1.00 96.81 85 GLU A C 1
ATOM 686 O O . GLU A 1 85 ? 11.439 2.818 -21.888 1.00 96.81 85 GLU A O 1
ATOM 691 N N . ARG A 1 86 ? 9.419 3.373 -21.079 1.00 95.88 86 ARG A N 1
ATOM 692 C CA . ARG A 1 86 ? 9.848 4.681 -20.572 1.00 95.88 86 ARG A CA 1
ATOM 693 C C . ARG A 1 86 ? 10.929 4.560 -19.500 1.00 95.88 86 ARG A C 1
ATOM 695 O O . ARG A 1 86 ? 11.896 5.317 -19.528 1.00 95.88 86 ARG A O 1
ATOM 702 N N . VAL A 1 87 ? 10.785 3.613 -18.571 1.00 94.94 87 VAL A N 1
ATOM 703 C CA . VAL A 1 87 ? 11.803 3.345 -17.541 1.00 94.94 87 VAL A CA 1
ATOM 704 C C . VAL A 1 87 ? 13.114 2.882 -18.183 1.00 94.94 87 VAL A C 1
ATOM 706 O O . VAL A 1 87 ? 14.169 3.395 -17.819 1.00 94.94 87 VAL A O 1
ATOM 709 N N . ILE A 1 88 ? 13.060 1.990 -19.179 1.00 96.06 88 ILE A N 1
ATOM 710 C CA . ILE A 1 88 ? 14.245 1.546 -19.933 1.00 96.06 88 ILE A CA 1
ATOM 711 C C . ILE A 1 88 ? 14.922 2.735 -20.628 1.00 96.06 88 ILE A C 1
ATOM 713 O O . ILE A 1 88 ? 16.133 2.906 -20.508 1.00 96.06 88 ILE A O 1
ATOM 717 N N . ALA A 1 89 ? 14.159 3.598 -21.303 1.00 97.00 89 ALA A N 1
ATOM 718 C CA . ALA A 1 89 ? 14.699 4.781 -21.972 1.00 97.00 89 ALA A CA 1
ATOM 719 C C . ALA A 1 89 ? 15.370 5.762 -20.990 1.00 97.00 89 ALA A C 1
ATOM 721 O O . ALA A 1 89 ? 16.441 6.295 -21.281 1.00 97.00 89 ALA A O 1
ATOM 722 N N . LEU A 1 90 ? 14.777 5.983 -19.812 1.00 96.69 90 LEU A N 1
ATOM 723 C CA . LEU A 1 90 ? 15.379 6.805 -18.754 1.00 96.69 90 LEU A CA 1
ATOM 724 C C . LEU A 1 90 ? 16.657 6.171 -18.196 1.00 96.69 90 LEU A C 1
ATOM 726 O O . LEU A 1 90 ? 17.639 6.876 -17.955 1.00 96.69 90 LEU A O 1
ATOM 730 N N . ALA A 1 91 ? 16.671 4.847 -18.034 1.00 96.50 91 ALA A N 1
ATOM 731 C CA . ALA A 1 91 ? 17.855 4.125 -17.595 1.00 96.50 91 ALA A CA 1
ATOM 732 C C . ALA A 1 91 ? 19.006 4.282 -18.600 1.00 96.50 91 ALA A C 1
ATOM 734 O O . ALA A 1 91 ? 20.113 4.626 -18.188 1.00 96.50 91 ALA A O 1
ATOM 735 N N . TRP A 1 92 ? 18.738 4.144 -19.903 1.00 96.44 92 TRP A N 1
ATOM 736 C CA . TRP A 1 92 ? 19.721 4.404 -20.963 1.00 96.44 92 TRP A CA 1
ATOM 737 C C . TRP A 1 92 ? 20.277 5.828 -20.935 1.00 96.44 92 TRP A C 1
ATOM 739 O O . TRP A 1 92 ? 21.461 6.031 -21.184 1.00 96.44 92 TRP A O 1
ATOM 749 N N . ARG A 1 93 ? 19.449 6.810 -20.571 1.00 95.75 93 ARG A N 1
ATOM 750 C CA . ARG A 1 93 ? 19.859 8.214 -20.397 1.00 95.75 93 ARG A CA 1
ATOM 751 C C . ARG A 1 93 ? 20.610 8.487 -19.089 1.00 95.75 93 ARG A C 1
ATOM 753 O O . ARG A 1 93 ? 20.976 9.627 -18.837 1.00 95.75 93 ARG A O 1
ATOM 760 N N . GLY A 1 94 ? 20.823 7.476 -18.247 1.00 95.12 94 GLY A N 1
ATOM 761 C CA . GLY A 1 94 ? 21.604 7.606 -17.018 1.00 95.12 94 GLY A CA 1
ATOM 762 C C . GLY A 1 94 ? 20.856 8.191 -15.818 1.00 95.12 94 GLY A C 1
ATOM 763 O O . GLY A 1 94 ? 21.494 8.446 -14.806 1.00 95.12 94 GLY A O 1
ATOM 764 N N . PHE A 1 95 ? 19.524 8.328 -15.856 1.00 93.19 95 PHE A N 1
ATOM 765 C CA . PHE A 1 95 ? 18.727 8.869 -14.732 1.00 93.19 95 PHE A CA 1
ATOM 766 C C . PHE A 1 95 ? 18.807 8.047 -13.430 1.00 93.19 95 PHE A C 1
ATOM 768 O O . PHE A 1 95 ? 18.344 8.495 -12.392 1.00 93.19 95 PHE A O 1
ATOM 775 N N . HIS A 1 96 ? 19.358 6.833 -13.479 1.00 90.06 96 HIS A N 1
ATOM 776 C CA . HIS A 1 96 ? 19.592 5.979 -12.310 1.00 90.06 96 HIS A CA 1
ATOM 777 C C . HIS A 1 96 ? 20.991 6.161 -11.694 1.00 90.06 96 HIS A C 1
ATOM 779 O O . HIS A 1 96 ? 21.293 5.514 -10.697 1.00 90.06 96 HIS A O 1
ATOM 785 N N . ARG A 1 97 ? 21.871 6.946 -12.332 1.00 87.25 97 ARG A N 1
ATOM 786 C CA . ARG A 1 97 ? 23.288 7.113 -11.953 1.00 87.25 97 ARG A CA 1
ATOM 787 C C . ARG A 1 97 ? 23.569 8.413 -11.195 1.00 87.25 97 ARG A C 1
ATOM 789 O O . ARG A 1 97 ? 24.721 8.652 -10.848 1.00 87.25 97 ARG A O 1
ATOM 796 N N . SER A 1 98 ? 22.547 9.244 -11.011 1.00 59.44 98 SER A N 1
ATOM 797 C CA . SER A 1 98 ? 22.574 10.506 -10.265 1.00 59.44 98 SER A CA 1
ATOM 798 C C . SER A 1 98 ? 22.239 10.300 -8.798 1.00 59.44 98 SER A C 1
ATOM 800 O O . SER A 1 98 ? 21.231 9.595 -8.559 1.00 59.44 98 SER A O 1
#

Nearest PDB structures (foldseek):
  7bhy-assembly1_A  TM=7.154E-01  e=9.427E-01  Bacillus subtilis subsp. subtilis str. 168
  1tro-assembly2_E  TM=4.182E-01  e=2.601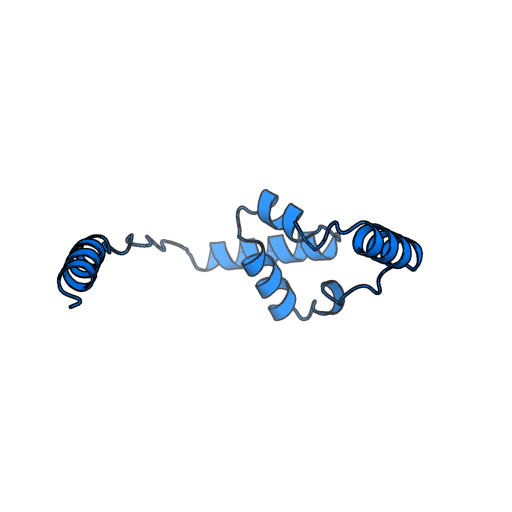E+00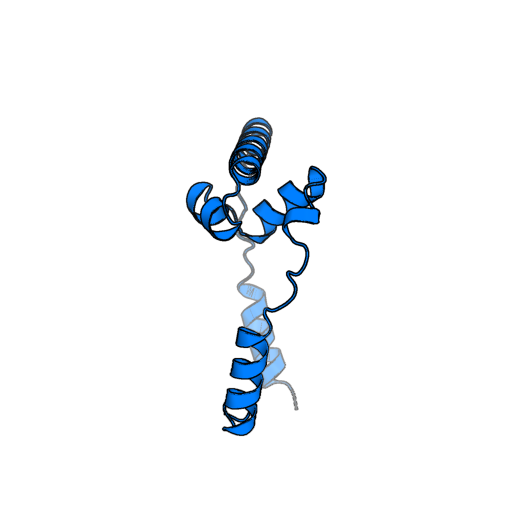  Escherichia coli str. K-12 substr. W3110
  2w29-assembly1_B  TM=6.093E-01  e=4.904E+00  Mycobacterium tuberculosis H37Rv
  4hri-assembly1_A  TM=6.424E-01  e=6.734E+00  Nostoc sp. PCC 7120 = FACHB-418
  4ld5-assembly1_B  TM=3.477E-01  e=2.771E+00  Staphylococcus aureus

=== Feature glossary ===
Legend for the data blocks above and below:

— What the protein is —

Sequence gives the chain of amino acids in standard one-letter code (A=alanine, C=cysteine, …, Y=tyrosine), read N→C. It is the only feature that is directly encoded by the gene; all structural features are derived from the folded form of this sequence.

The annotation block draws on four external resources. InterPro: which protein families and domains the sequence belongs to. GO: standardized terms for what the protein does, what process it participates in, and where in the cell it acts. CATH: which structural fold it has in the CATH hierarchy. Organism: the species of origin.

— Where its atoms are —

Atomic coordinates in PDBx/mmCIF format — the same representation the Protein Data Bank distributes. Each line of the _atom_site loop places one backbone atom in Cartesian space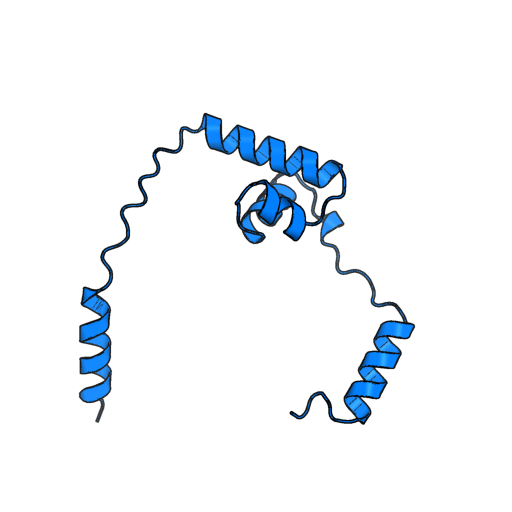 (units: ångströms, origin: arbitrary).

Six rendered views show the 3D structure from the faces of a cube — i.e. along ±x, ±y, ±z. Rendering representation is drawn rand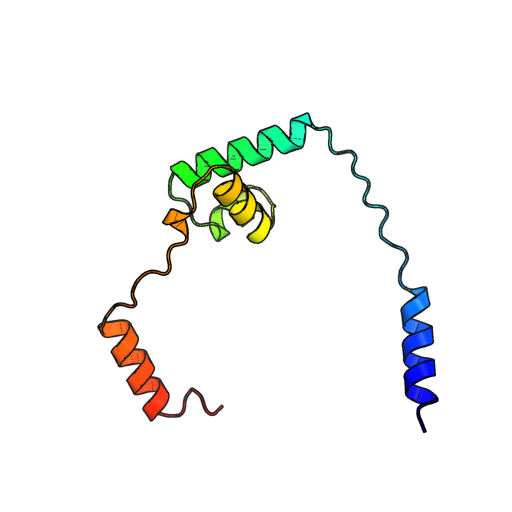omly per protein from cartoon (secondary-structure ribbons), sticks (backbone bonds), or molecular surface; coloring is either N→C rainbow (blue at the N-terminus through red at the C-terminus) or one color per chain.

— Local backbone conformation —

DSSP 8-state secondary structure assigns each residue one of H (α-helix), G (3₁₀-helix), I (π-helix), E (extended β-strand), B (isolated β-bridge), T (hydrogen-bonded turn), S (bend), or '-' (coil). The assignment is computed from backbone hydrogen-bond geometry via the Kabsch–Sander algorithm.

P-SEA three-state annotation labels each residue as helix, strand, or coil based purely on the geometry of the Cα trace. It serves as a fallback when the full backbone (and thus DSSP) is unavailable.

φ (phi) and ψ (psi) are the two rotatable backbone dihedrals per residue: φ is the C(i-1)–N–Cα–C torsion, ψ is the N–Cα–C–N(i+1) torsion, both in degrees on (−180°, 180°]. α-helical residues cluster near (−60°, −45°); β-strand residues near (−120°, +130°). A Ramachandran plot is simply a scatter of (φ, ψ) for every residue.

— Global shape and packing —

Radius of gyration (Rg) is the root-mean-square distance of Cα atoms from their centroid — a single number for overall size and compactness. A globular domain of N residues has Rg ≈ 2.2·N^0.38 Å; an extended or disordered chain has a much larger Rg. The Cα contact count is the number of residue pairs whose Cα atoms are within 8 Å and are more than four positions apart in sequence — a standard proxy for tertiary packing density. The bounding box is the smallest axis-aligned box enclosing all Cα atoms.

Accessible surface area quantifies burial. A residue with SASA near zero is packed into the hydrophobic core; one with SASA >100 Å² sits on the surface. Computed here via the Shrake–Rupley numerical algorithm with a 1.4 Å probe.

The contact map is a binary N×N matrix image: pixel (i, j) is dark where Cα_i and Cα_j are within 8 Å and |i−j|>4. Because the |i−j|>4 filter removes local helical contacts, off-diagonal stripes parallel to the main diagonal indicate parallel β-sheets; stripes perpendicular to it indicate antiparallel β-sheets. The Ramachandran plot scatters every residue's (φ, ψ) pair against the sterically allowed regions. The PAE heatmap renders the predicted-aligned-error matrix.

— Structural neighborhood —

A 3Di character summarizes, for each residue, the relative orientation of the Cα frame of its nearest spatial neighbor. Because it encodes fold topology rather than chemistry, 3Di alignments detect remote structural similarity that sequence alignment misses.

Structural nearest neighbors (via Foldseek easy-search vs the PDB). Reported per hit: target PDB id, E-value, and alignment TM-score. A TM-score above ~0.5 is the conventional threshold for 'same fold'.

— Confidence and disorder —

For AlphaFold models, the B-factor field carries pLDDT — the model's own estimate of local accuracy on a 0–100 scale. Regions with pLDDT<50 should be treated as essentially unmodeled; they often correspond to intrinsically disordered segments.

B-factor (Debye–Waller factor) reflects atomic displacement in the crystal lattice. It is an experimental observable (units Å²), not a prediction; low values mean the atom is pinned down, high values mean it moves or is heterogeneous across the crystal.

Predicted Aligned Error (PAE) is an AlphaFold confidence matrix: entry (i, j) is the expected error in the position of residue j, in ångströms, when the prediction is superimposed on the true structure at residue i. Low PAE within a block of residues means that block is internally rigid and well-predicted; high PAE between two blocks means their relative placement is uncertain even if each block individually is confident.